Protein AF-X8CAK4-F1 (afdb_monomer_lite)

Radius of gyration: 17.24 Å; chains: 1; bounding box: 42×49×40 Å

Structure (mmCIF, N/CA/C/O backbone):
data_AF-X8CAK4-F1
#
_entry.id   AF-X8CAK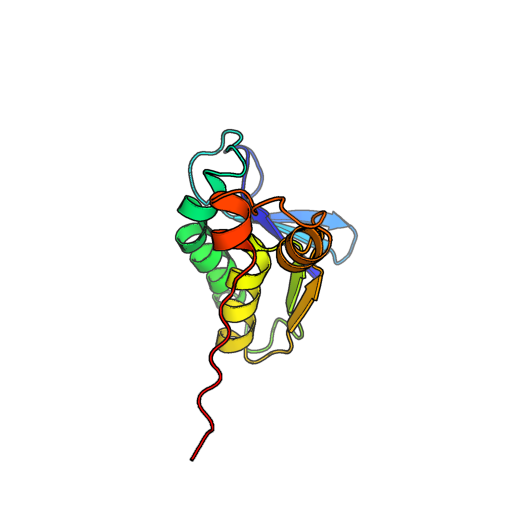4-F1
#
loop_
_atom_site.group_PDB
_atom_site.id
_atom_site.type_symbol
_atom_site.label_atom_id
_atom_site.label_alt_id
_atom_site.label_comp_id
_atom_site.label_asym_id
_atom_site.label_entity_id
_atom_site.label_seq_id
_atom_site.pdbx_PDB_ins_code
_atom_site.Cartn_x
_atom_site.Cartn_y
_atom_site.Cartn_z
_atom_site.occupancy
_atom_site.B_iso_or_equiv
_atom_site.auth_seq_id
_atom_site.auth_comp_id
_atom_site.auth_asym_id
_atom_site.auth_atom_id
_atom_site.pdbx_PDB_model_num
ATOM 1 N N . MET A 1 1 ? -14.508 0.802 0.600 1.00 91.38 1 MET A N 1
ATOM 2 C CA . MET A 1 1 ? -13.187 0.448 0.037 1.00 91.38 1 MET A CA 1
ATOM 3 C C . MET A 1 1 ? -12.231 1.605 0.253 1.00 91.38 1 MET A C 1
ATOM 5 O O . MET A 1 1 ? -12.597 2.745 -0.016 1.00 91.38 1 MET A O 1
ATOM 9 N N . GLU A 1 2 ? -11.021 1.321 0.722 1.00 95.31 2 GLU A N 1
ATOM 10 C CA . GLU A 1 2 ? -9.971 2.324 0.904 1.00 95.31 2 GLU A CA 1
ATOM 11 C C . GLU A 1 2 ? -8.709 1.884 0.159 1.00 95.31 2 GLU A C 1
ATOM 13 O O . GLU A 1 2 ? -8.301 0.727 0.236 1.00 95.31 2 GLU A O 1
ATOM 18 N N . ILE A 1 3 ? -8.135 2.799 -0.615 1.00 96.50 3 ILE A N 1
ATOM 19 C CA . ILE A 1 3 ? -6.966 2.585 -1.464 1.00 96.50 3 ILE A CA 1
ATOM 20 C C . ILE A 1 3 ? -5.807 3.354 -0.846 1.00 96.50 3 ILE A C 1
ATOM 22 O O . ILE A 1 3 ? -5.929 4.547 -0.591 1.00 96.50 3 ILE A O 1
ATOM 26 N N . PHE A 1 4 ? -4.670 2.696 -0.654 1.00 96.69 4 PHE A N 1
ATOM 27 C CA . PHE A 1 4 ? -3.468 3.332 -0.129 1.00 96.69 4 PHE A CA 1
ATOM 28 C C . PHE A 1 4 ? -2.477 3.592 -1.257 1.00 96.69 4 PHE A C 1
ATOM 30 O O . PHE A 1 4 ? -2.055 2.667 -1.953 1.00 96.69 4 PHE A O 1
ATOM 37 N N . THR A 1 5 ? -2.072 4.846 -1.408 1.00 94.75 5 THR A N 1
ATOM 38 C CA . THR A 1 5 ? -1.070 5.285 -2.384 1.00 94.75 5 THR A CA 1
ATOM 39 C C . THR A 1 5 ? -0.032 6.150 -1.698 1.00 94.75 5 THR A C 1
ATOM 41 O O . THR A 1 5 ? -0.289 6.752 -0.659 1.00 94.75 5 THR A O 1
ATOM 44 N N . ARG A 1 6 ? 1.178 6.202 -2.250 1.00 94.25 6 ARG A N 1
ATOM 45 C CA . ARG A 1 6 ? 2.191 7.148 -1.780 1.00 94.25 6 ARG A CA 1
ATOM 46 C C . ARG A 1 6 ? 1.765 8.560 -2.181 1.00 94.25 6 ARG A C 1
ATOM 48 O O . ARG A 1 6 ? 1.389 8.758 -3.332 1.00 94.25 6 ARG A O 1
ATOM 55 N N . ALA A 1 7 ? 1.857 9.516 -1.263 1.00 94.50 7 ALA A N 1
ATOM 56 C CA . ALA A 1 7 ? 1.663 10.925 -1.583 1.00 94.50 7 ALA A CA 1
ATOM 57 C C . ALA A 1 7 ? 2.746 11.400 -2.566 1.00 94.50 7 ALA A C 1
ATOM 59 O O . ALA A 1 7 ? 3.929 11.107 -2.368 1.00 94.50 7 ALA A O 1
ATOM 60 N N . THR A 1 8 ? 2.342 12.127 -3.609 1.00 91.38 8 THR A N 1
ATOM 61 C CA . THR A 1 8 ? 3.248 12.647 -4.653 1.00 91.38 8 THR A CA 1
ATOM 62 C C . THR A 1 8 ? 3.311 14.174 -4.695 1.00 91.38 8 THR A C 1
ATOM 64 O O . THR A 1 8 ? 4.134 14.758 -5.393 1.00 91.38 8 THR A O 1
ATOM 67 N N . ALA A 1 9 ? 2.462 14.845 -3.928 1.00 91.00 9 ALA A N 1
ATOM 68 C CA . ALA A 1 9 ? 2.549 16.269 -3.671 1.00 91.00 9 ALA A CA 1
ATOM 69 C C . ALA A 1 9 ? 2.203 16.546 -2.208 1.00 91.00 9 ALA A C 1
ATOM 71 O O . ALA A 1 9 ? 1.351 15.885 -1.619 1.00 91.00 9 ALA A O 1
ATOM 72 N N . SER A 1 10 ? 2.832 17.565 -1.620 1.00 90.69 10 SER A N 1
ATOM 73 C CA . SER A 1 10 ? 2.475 18.035 -0.274 1.00 90.69 10 SER A CA 1
ATOM 74 C C . SER A 1 10 ? 1.070 18.639 -0.216 1.00 90.69 10 SER A C 1
ATOM 76 O O . SER A 1 10 ? 0.469 18.696 0.852 1.00 90.69 10 SER A O 1
ATOM 78 N N . ALA A 1 11 ? 0.559 19.087 -1.363 1.00 92.25 11 ALA A N 1
ATOM 79 C CA . ALA A 1 11 ? -0.791 19.606 -1.519 1.00 92.25 11 ALA A CA 1
ATOM 80 C C . ALA A 1 11 ? -1.851 18.500 -1.672 1.00 92.25 11 ALA A C 1
ATOM 82 O O . ALA A 1 11 ? -3.042 18.809 -1.612 1.00 92.25 11 ALA A O 1
ATOM 83 N N . ASP A 1 12 ? -1.450 17.235 -1.870 1.00 90.12 12 ASP A N 1
ATOM 84 C CA . ASP A 1 12 ? -2.406 16.134 -1.973 1.00 90.12 12 ASP A CA 1
ATOM 85 C C . ASP A 1 12 ? -3.151 15.985 -0.637 1.00 90.12 12 ASP A C 1
ATOM 87 O O . ASP A 1 12 ? -2.519 15.909 0.424 1.00 90.12 12 ASP A O 1
ATOM 91 N N . PRO A 1 13 ? -4.493 15.903 -0.646 1.00 94.44 13 PRO A N 1
ATOM 92 C CA . PRO A 1 13 ? -5.234 15.678 0.583 1.00 94.44 13 PRO A CA 1
ATOM 93 C C . PRO A 1 13 ? -4.837 14.316 1.178 1.00 94.44 13 PRO A C 1
ATOM 95 O O . PRO A 1 13 ? -4.759 13.328 0.438 1.00 94.44 13 PRO A O 1
ATOM 98 N N . PRO A 1 14 ? -4.648 14.206 2.509 1.00 94.12 14 PRO A N 1
ATOM 99 C CA . PRO A 1 14 ? -4.315 12.932 3.148 1.00 94.12 14 PRO A CA 1
ATOM 100 C C . PRO A 1 14 ? -5.338 11.829 2.858 1.00 94.12 14 PRO A C 1
ATOM 102 O O . PRO A 1 14 ? -4.972 10.660 2.756 1.00 94.12 14 PRO A O 1
ATOM 105 N N . VAL A 1 15 ? -6.613 12.201 2.703 1.00 95.94 15 VAL A N 1
ATOM 106 C CA . VAL A 1 15 ? -7.701 11.317 2.275 1.00 95.94 15 VAL A CA 1
ATOM 107 C C . VAL A 1 15 ? -8.563 12.045 1.246 1.00 95.94 15 VAL A C 1
ATOM 109 O O . VAL A 1 15 ? -9.084 13.124 1.522 1.00 95.94 15 VAL A O 1
ATOM 112 N N . ALA A 1 16 ? -8.747 11.440 0.077 1.00 96.19 16 ALA A N 1
ATOM 113 C CA . ALA A 1 16 ? -9.631 11.909 -0.982 1.00 96.19 16 ALA A CA 1
ATOM 114 C C . ALA A 1 16 ? -10.787 10.926 -1.183 1.00 96.19 16 ALA A C 1
ATOM 116 O O . ALA A 1 16 ? -10.576 9.724 -1.335 1.00 96.19 16 ALA A O 1
ATOM 117 N N . ARG A 1 17 ? -12.022 11.427 -1.242 1.00 96.94 17 ARG A N 1
ATOM 118 C CA . ARG A 1 17 ? -13.164 10.630 -1.702 1.00 96.94 17 ARG A CA 1
ATOM 119 C C . ARG A 1 17 ? -13.234 10.715 -3.221 1.00 96.94 17 ARG A C 1
ATOM 121 O O . ARG A 1 17 ? -13.469 11.792 -3.754 1.00 96.94 17 ARG A O 1
ATOM 128 N N . VAL A 1 18 ? -13.055 9.584 -3.898 1.00 95.12 18 VAL A N 1
ATOM 129 C CA . VAL A 1 18 ? -13.042 9.524 -5.373 1.00 95.12 18 VAL A CA 1
ATOM 130 C C . VAL A 1 18 ? -14.352 8.998 -5.958 1.00 95.12 18 VAL A C 1
ATOM 132 O O . VAL A 1 18 ? -14.665 9.269 -7.111 1.00 95.12 18 VAL A O 1
ATOM 135 N N . ALA A 1 19 ? -15.139 8.278 -5.155 1.00 95.50 19 ALA A N 1
ATOM 136 C CA . ALA A 1 19 ? -16.486 7.822 -5.486 1.00 95.50 19 ALA A CA 1
ATOM 137 C C . ALA A 1 19 ? -17.274 7.523 -4.190 1.00 95.50 19 ALA A C 1
ATOM 139 O O . ALA A 1 19 ? -16.676 7.452 -3.105 1.00 95.50 19 ALA A O 1
ATOM 140 N N . PRO A 1 20 ? -18.605 7.330 -4.250 1.00 95.12 20 PRO A N 1
ATOM 141 C CA . PRO A 1 20 ? -19.372 6.831 -3.111 1.00 95.12 20 PRO A CA 1
ATOM 142 C C . PRO A 1 20 ? -18.752 5.542 -2.549 1.00 95.12 20 PRO A C 1
ATOM 144 O O . PRO A 1 20 ? -18.520 4.584 -3.278 1.00 95.12 20 PRO A O 1
ATOM 147 N N . GLY A 1 21 ? -18.420 5.539 -1.253 1.00 93.31 21 GLY A N 1
ATOM 148 C CA . GLY A 1 21 ? -17.786 4.392 -0.585 1.00 93.31 21 GLY A CA 1
ATOM 149 C C . GLY A 1 21 ? -16.319 4.102 -0.952 1.00 93.31 21 GLY A C 1
ATOM 150 O O . GLY A 1 21 ? -15.770 3.123 -0.438 1.00 93.31 21 GLY A O 1
ATOM 151 N N . VAL A 1 22 ? -15.672 4.928 -1.789 1.00 95.88 22 VAL A N 1
ATOM 152 C CA . VAL A 1 22 ? -14.264 4.761 -2.193 1.00 95.88 22 VAL A CA 1
ATOM 153 C C . VAL A 1 22 ? -13.418 5.937 -1.716 1.00 95.88 22 VAL A C 1
ATOM 155 O O . VAL A 1 22 ? -13.644 7.090 -2.099 1.00 95.88 22 VAL A O 1
ATOM 158 N N . LEU A 1 23 ? -12.423 5.623 -0.892 1.00 96.19 23 LEU A N 1
ATO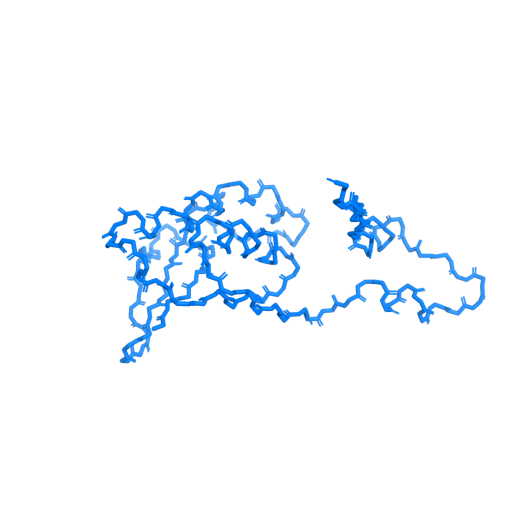M 159 C CA . LEU A 1 23 ? -11.442 6.570 -0.372 1.00 96.19 23 LEU A CA 1
ATOM 160 C C . LEU A 1 23 ? -10.054 6.239 -0.922 1.00 96.19 23 LEU A C 1
ATOM 162 O O . LEU A 1 23 ? -9.694 5.070 -1.030 1.00 96.19 23 LEU A O 1
ATOM 166 N N . VAL A 1 24 ? -9.272 7.264 -1.235 1.00 97.06 24 VAL A N 1
ATOM 167 C CA . VAL A 1 24 ? -7.838 7.167 -1.509 1.00 97.06 24 VAL A CA 1
ATOM 168 C C . VAL A 1 24 ? -7.109 7.857 -0.370 1.00 97.06 24 VAL A C 1
ATOM 170 O O . VAL A 1 24 ? -7.327 9.042 -0.129 1.00 97.06 24 VAL A O 1
ATOM 173 N N . ARG A 1 25 ? -6.250 7.127 0.332 1.00 96.38 25 ARG A N 1
ATOM 174 C CA . ARG A 1 25 ? -5.365 7.663 1.358 1.00 96.38 25 ARG A CA 1
ATOM 175 C C . ARG A 1 25 ? -3.969 7.857 0.785 1.00 96.38 25 ARG A C 1
ATOM 177 O O . ARG A 1 25 ? -3.295 6.887 0.436 1.00 96.38 25 ARG A O 1
ATOM 184 N N . ASN A 1 26 ? -3.530 9.110 0.765 1.00 96.12 26 ASN A N 1
ATOM 185 C CA . ASN A 1 26 ? -2.188 9.494 0.356 1.00 96.12 26 ASN A CA 1
ATOM 186 C C . ASN A 1 26 ? -1.249 9.401 1.560 1.00 96.12 26 ASN A C 1
ATOM 188 O O . ASN A 1 26 ? -1.232 10.252 2.448 1.00 96.12 26 ASN A O 1
ATOM 192 N N . VAL A 1 27 ? -0.477 8.322 1.607 1.00 95.69 27 VAL A N 1
ATOM 193 C CA . VAL A 1 27 ? 0.488 8.042 2.664 1.00 95.69 27 VAL A CA 1
ATOM 194 C C . VAL A 1 27 ? 1.787 8.783 2.377 1.00 95.69 27 VAL A C 1
ATOM 196 O O . VAL A 1 27 ? 2.447 8.544 1.364 1.00 95.69 27 VAL A O 1
ATOM 199 N N . VAL A 1 28 ? 2.186 9.651 3.303 1.00 95.12 28 VAL A N 1
ATOM 200 C CA . VAL A 1 28 ? 3.489 10.318 3.254 1.00 95.12 28 VAL A CA 1
ATOM 201 C C . VAL A 1 28 ? 4.586 9.281 3.498 1.00 95.12 28 VAL A C 1
ATOM 203 O O . VAL A 1 28 ? 4.738 8.763 4.603 1.00 95.12 28 VAL A O 1
ATOM 206 N N . ALA A 1 29 ? 5.341 8.965 2.447 1.00 93.88 29 ALA A N 1
ATOM 207 C CA . ALA A 1 29 ? 6.483 8.063 2.500 1.00 93.88 29 ALA A CA 1
ATOM 208 C C . ALA A 1 29 ? 7.559 8.550 1.523 1.00 93.88 29 ALA A C 1
ATOM 210 O O . ALA A 1 29 ? 7.419 8.414 0.302 1.00 93.88 29 ALA A O 1
ATOM 211 N N . GLY A 1 30 ? 8.614 9.138 2.083 1.00 91.44 30 GLY A N 1
ATOM 212 C CA . GLY A 1 30 ? 9.692 9.758 1.317 1.00 91.44 30 GLY A CA 1
ATOM 213 C C . GLY A 1 30 ? 9.357 11.154 0.780 1.00 91.44 30 GLY A C 1
ATOM 214 O O . GLY A 1 30 ? 8.350 11.742 1.180 1.00 91.44 30 GLY A O 1
ATOM 215 N N . PRO A 1 31 ? 10.210 11.695 -0.108 1.00 91.06 31 PRO A N 1
ATOM 216 C CA . PRO A 1 31 ? 10.015 13.012 -0.715 1.00 91.06 31 PRO A CA 1
ATOM 217 C C . PRO A 1 31 ? 8.786 13.018 -1.624 1.00 91.06 31 PRO A C 1
ATOM 219 O O . PRO A 1 31 ? 8.464 11.996 -2.217 1.00 91.06 31 PRO A O 1
ATOM 222 N N . PHE A 1 32 ? 8.099 14.150 -1.771 1.00 88.62 32 PHE A N 1
ATOM 223 C CA . PHE A 1 32 ? 6.878 14.205 -2.584 1.00 88.62 32 PHE A CA 1
ATOM 224 C C . PHE A 1 32 ? 7.146 14.003 -4.080 1.00 88.62 32 PHE A C 1
ATOM 226 O O . PHE A 1 32 ? 6.354 13.347 -4.744 1.00 88.62 32 PHE A O 1
ATOM 233 N N . GLU A 1 33 ? 8.285 14.457 -4.603 1.00 82.88 33 GLU A N 1
ATOM 234 C CA . GLU A 1 33 ? 8.629 14.275 -6.016 1.00 82.88 33 GLU A CA 1
ATOM 235 C C . GLU A 1 33 ? 8.578 12.815 -6.505 1.00 82.88 33 GLU A C 1
ATOM 237 O O . GLU A 1 33 ? 8.618 11.847 -5.737 1.00 82.88 33 GLU A O 1
ATOM 242 N N . GLY A 1 34 ? 8.458 12.655 -7.826 1.00 76.94 34 GLY A N 1
ATOM 243 C CA . GLY A 1 34 ? 8.474 11.348 -8.471 1.00 76.94 34 GLY A CA 1
ATOM 244 C C . GLY A 1 34 ? 9.777 10.609 -8.172 1.00 76.94 34 GLY A C 1
ATOM 245 O O . GLY A 1 34 ? 10.850 11.059 -8.557 1.00 76.94 34 GLY A O 1
ATOM 246 N N . LEU A 1 35 ? 9.668 9.462 -7.502 1.00 83.69 35 LEU A N 1
ATOM 247 C CA . LEU A 1 35 ? 10.786 8.551 -7.278 1.00 83.69 35 LEU A CA 1
ATOM 248 C C . LEU A 1 35 ? 10.929 7.600 -8.463 1.00 83.69 35 LEU A C 1
ATOM 250 O O . LEU A 1 35 ? 9.928 7.097 -8.986 1.00 83.69 35 LEU A O 1
ATOM 254 N N . ASP A 1 36 ? 12.170 7.287 -8.839 1.00 84.00 36 ASP A N 1
ATOM 255 C CA . ASP A 1 36 ? 12.409 6.174 -9.748 1.00 84.00 36 ASP A CA 1
ATOM 256 C C . ASP A 1 36 ? 11.948 4.864 -9.085 1.00 84.00 36 ASP A C 1
ATOM 258 O O . ASP A 1 36 ? 11.991 4.683 -7.862 1.00 84.00 36 ASP A O 1
ATOM 262 N N . LYS A 1 37 ? 11.507 3.904 -9.902 1.00 76.94 37 LYS A N 1
ATOM 263 C CA . LYS A 1 37 ? 11.069 2.583 -9.435 1.00 76.94 37 LYS A CA 1
ATOM 264 C C . LYS A 1 37 ? 12.116 1.853 -8.584 1.00 76.94 37 LYS A C 1
ATOM 266 O O . LYS A 1 37 ? 11.742 0.967 -7.815 1.00 76.94 37 LYS A O 1
ATOM 271 N N . TYR A 1 38 ? 13.400 2.168 -8.752 1.00 83.12 38 TYR A N 1
ATOM 272 C CA . TYR A 1 38 ? 14.496 1.597 -7.974 1.00 83.12 38 TYR A CA 1
ATOM 273 C C . TYR A 1 38 ? 14.671 2.251 -6.602 1.00 83.12 38 TYR A C 1
ATOM 275 O O . TYR A 1 38 ? 15.226 1.604 -5.715 1.00 83.12 38 TYR A O 1
ATOM 283 N N . ASP A 1 39 ? 14.143 3.459 -6.408 1.00 87.88 39 ASP A N 1
ATOM 284 C CA . ASP A 1 39 ? 14.204 4.193 -5.143 1.00 87.88 39 ASP A CA 1
ATOM 285 C C . ASP A 1 39 ? 12.965 3.947 -4.280 1.00 87.88 39 ASP A C 1
ATOM 287 O O . ASP A 1 39 ? 13.055 3.968 -3.055 1.00 87.88 39 ASP A O 1
ATOM 291 N N . LEU A 1 40 ? 11.823 3.595 -4.882 1.00 86.81 40 LEU A N 1
ATOM 292 C CA . LEU A 1 40 ? 10.604 3.207 -4.157 1.00 86.81 40 LEU A CA 1
ATOM 293 C C . LEU A 1 40 ? 10.809 2.196 -3.004 1.00 86.81 40 LEU A C 1
ATOM 295 O O . LEU A 1 40 ? 10.172 2.371 -1.963 1.00 86.81 40 LEU A O 1
ATOM 299 N N . PRO A 1 41 ? 11.678 1.165 -3.106 1.00 91.38 41 PRO A N 1
ATOM 300 C CA . PRO A 1 41 ? 11.883 0.208 -2.019 1.00 91.38 41 PRO A CA 1
ATOM 301 C C . PRO A 1 41 ? 12.425 0.859 -0.742 1.00 91.38 41 PRO A C 1
ATOM 303 O O . PRO A 1 41 ? 12.139 0.383 0.354 1.00 91.38 41 PRO A O 1
ATOM 306 N N . THR A 1 42 ? 13.165 1.966 -0.866 1.00 91.94 42 THR A N 1
ATOM 307 C CA . THR A 1 42 ? 13.712 2.708 0.284 1.00 91.94 42 THR A CA 1
ATOM 308 C C . THR A 1 42 ? 12.617 3.345 1.145 1.00 91.94 42 THR A C 1
ATOM 310 O O . THR A 1 42 ? 12.848 3.641 2.312 1.00 91.94 42 THR A O 1
ATOM 313 N N . GLN A 1 43 ? 11.404 3.487 0.601 1.00 94.25 43 GLN A N 1
ATOM 314 C CA . GLN A 1 43 ? 10.263 4.111 1.271 1.00 94.25 43 GLN A CA 1
ATOM 315 C C . GLN A 1 43 ? 9.286 3.099 1.887 1.00 94.25 43 GLN A C 1
ATOM 317 O O . GLN A 1 43 ? 8.303 3.499 2.512 1.00 94.25 43 GLN A O 1
ATOM 322 N N . LEU A 1 44 ? 9.545 1.791 1.752 1.00 93.38 44 LEU A N 1
ATOM 323 C CA . LEU A 1 44 ? 8.635 0.734 2.212 1.00 93.38 44 LEU A CA 1
ATOM 324 C C . LEU A 1 44 ? 8.316 0.815 3.704 1.00 93.38 44 LEU A C 1
ATOM 326 O O . LEU A 1 44 ? 7.158 0.654 4.075 1.00 93.38 44 LEU A O 1
ATOM 330 N N . CYS A 1 45 ? 9.309 1.085 4.555 1.00 94.94 45 CYS A N 1
ATOM 331 C CA . CYS A 1 45 ? 9.092 1.176 6.000 1.00 94.94 45 CYS A CA 1
ATOM 332 C C . CYS A 1 45 ? 8.141 2.327 6.355 1.00 94.94 45 CYS A C 1
ATOM 334 O O . CYS A 1 45 ? 7.190 2.130 7.110 1.00 94.94 45 CYS A O 1
ATOM 336 N N . ALA A 1 46 ? 8.367 3.512 5.779 1.00 95.31 46 ALA A N 1
ATOM 337 C CA . ALA A 1 46 ? 7.513 4.677 6.000 1.00 95.31 46 ALA A CA 1
ATOM 338 C C . ALA A 1 46 ? 6.092 4.432 5.473 1.00 95.31 46 ALA A C 1
ATOM 340 O O . ALA A 1 46 ? 5.111 4.708 6.164 1.00 95.31 46 ALA A O 1
ATOM 341 N N . PHE A 1 47 ? 5.981 3.836 4.284 1.00 96.19 47 PHE A N 1
ATOM 342 C CA . PHE A 1 47 ? 4.693 3.515 3.687 1.00 96.19 47 PHE A CA 1
ATOM 343 C C . PHE A 1 47 ? 3.920 2.476 4.509 1.00 96.19 47 PHE A C 1
ATOM 345 O O . PHE A 1 47 ? 2.757 2.702 4.836 1.00 96.19 47 PHE A O 1
ATOM 352 N N . ALA A 1 48 ? 4.566 1.381 4.922 1.00 95.94 48 ALA A N 1
ATOM 353 C CA . ALA A 1 48 ? 3.954 0.361 5.770 1.00 95.94 48 ALA A CA 1
ATOM 354 C C . ALA A 1 48 ? 3.470 0.948 7.101 1.00 95.94 48 ALA A C 1
ATOM 356 O O . ALA A 1 48 ? 2.333 0.705 7.500 1.00 95.94 48 ALA A O 1
ATOM 357 N N . ALA A 1 49 ? 4.286 1.780 7.754 1.00 95.25 49 ALA A N 1
ATOM 358 C CA . ALA A 1 49 ? 3.888 2.456 8.984 1.00 95.25 49 ALA A CA 1
ATOM 359 C C . ALA A 1 49 ? 2.655 3.351 8.779 1.00 95.25 49 ALA A C 1
ATOM 361 O O . ALA A 1 49 ? 1.790 3.409 9.649 1.00 95.25 49 ALA A O 1
ATOM 362 N N . GLY A 1 50 ? 2.555 4.040 7.640 1.00 94.94 50 GLY A N 1
ATOM 363 C CA . GLY A 1 50 ? 1.388 4.850 7.300 1.00 94.94 50 GLY A CA 1
ATOM 364 C C . GLY A 1 50 ? 0.125 4.025 7.046 1.00 94.94 50 GLY A C 1
ATOM 365 O O . GLY A 1 50 ? -0.936 4.386 7.548 1.00 94.94 50 GLY A O 1
ATOM 366 N N . VAL A 1 51 ? 0.244 2.899 6.335 1.00 95.56 51 VAL A N 1
ATOM 367 C CA . VAL A 1 51 ? -0.875 1.971 6.092 1.00 95.56 51 VAL A CA 1
ATOM 368 C C . VAL A 1 51 ? -1.383 1.385 7.408 1.00 95.56 51 VAL A C 1
ATOM 370 O O . VAL A 1 51 ? -2.566 1.503 7.713 1.00 95.56 51 VAL A O 1
ATOM 373 N N . LEU A 1 52 ? -0.494 0.822 8.233 1.00 94.25 52 LEU A N 1
ATOM 374 C CA . LEU A 1 52 ? -0.875 0.183 9.498 1.00 94.25 52 LEU A CA 1
ATOM 375 C C . LEU A 1 52 ? -1.525 1.159 10.490 1.00 94.25 52 LEU A C 1
ATOM 377 O O . LEU A 1 52 ? -2.346 0.750 11.308 1.00 94.25 52 LEU A O 1
ATOM 381 N N . ARG A 1 53 ? -1.200 2.454 10.399 1.00 92.56 53 ARG A N 1
ATOM 382 C CA . ARG A 1 53 ? -1.794 3.499 11.243 1.00 92.56 53 ARG A CA 1
ATOM 383 C C . ARG A 1 53 ? -3.262 3.784 10.908 1.00 92.56 53 ARG A C 1
ATOM 385 O O . ARG A 1 53 ? -3.953 4.349 11.746 1.00 92.56 53 ARG A O 1
ATOM 392 N N . ALA A 1 54 ? -3.745 3.419 9.719 1.00 89.75 54 ALA A N 1
ATOM 393 C CA . ALA A 1 54 ? -5.122 3.701 9.316 1.00 89.75 54 ALA A CA 1
ATOM 394 C C . ALA A 1 54 ? -6.148 2.871 10.104 1.00 89.75 54 ALA A C 1
ATOM 396 O O . ALA A 1 54 ? -7.149 3.420 10.567 1.00 89.75 54 ALA A O 1
ATOM 397 N N . GLU A 1 55 ? -5.872 1.586 10.347 1.00 88.75 55 GLU A N 1
ATOM 398 C CA . GLU A 1 55 ? -6.734 0.748 11.197 1.00 88.75 55 GLU A CA 1
ATOM 399 C C . GLU A 1 55 ? -6.764 1.270 12.638 1.00 88.75 55 GLU A C 1
ATOM 401 O O . GLU A 1 55 ? -7.816 1.283 13.253 1.00 88.75 55 GLU A O 1
ATOM 406 N N . ALA A 1 56 ? -5.652 1.815 13.145 1.00 86.44 56 ALA A N 1
ATOM 407 C CA . ALA A 1 56 ? -5.574 2.340 14.512 1.00 86.44 56 ALA A CA 1
ATOM 408 C C . ALA A 1 56 ? -6.532 3.515 14.803 1.00 86.44 56 ALA A C 1
ATOM 410 O O . ALA A 1 56 ? -6.687 3.896 15.959 1.00 86.44 56 ALA A O 1
ATOM 411 N N . SER A 1 57 ? -7.146 4.107 13.771 1.00 86.50 57 SER A N 1
ATOM 412 C CA . SER A 1 57 ? -8.197 5.127 13.915 1.00 86.50 57 SER A CA 1
ATOM 413 C C . SER A 1 57 ? -9.624 4.563 13.923 1.00 86.50 57 SER A C 1
ATOM 415 O O . SER A 1 57 ? -10.580 5.333 13.968 1.00 86.50 57 SER A O 1
ATOM 417 N N . HIS A 1 58 ? -9.768 3.239 13.886 1.00 88.62 58 HIS A N 1
ATOM 418 C CA . HIS A 1 58 ? -11.035 2.522 13.842 1.00 88.62 58 HIS A CA 1
ATOM 419 C C . HIS A 1 58 ? -11.054 1.395 14.882 1.00 88.62 58 HIS A C 1
ATOM 421 O O . HIS A 1 58 ? -10.024 1.026 15.448 1.00 88.62 58 HIS A O 1
ATOM 427 N N . GLU A 1 59 ? -12.239 0.835 15.114 1.00 87.19 59 GLU A N 1
ATOM 428 C CA . GLU A 1 59 ? -12.367 -0.389 15.900 1.00 87.19 59 GLU A CA 1
ATOM 429 C C . GLU A 1 59 ? -11.672 -1.569 15.196 1.00 87.19 59 GLU A C 1
ATOM 431 O O . GLU A 1 59 ? -11.624 -1.612 13.958 1.00 87.19 59 GLU A O 1
ATOM 436 N N . PRO A 1 60 ? -11.145 -2.547 15.957 1.00 86.06 60 PRO A N 1
ATOM 437 C CA . PRO A 1 60 ? -10.587 -3.767 15.385 1.00 86.06 60 PRO A CA 1
ATOM 438 C C . PRO A 1 60 ? -11.562 -4.444 14.412 1.00 86.06 60 PRO A C 1
ATOM 440 O O . PRO A 1 60 ? -12.758 -4.542 14.687 1.00 86.06 60 PRO A O 1
ATOM 443 N N . GLY A 1 61 ? -11.046 -4.937 13.283 1.00 87.31 61 GLY A N 1
ATOM 444 C CA . GLY A 1 61 ? -11.868 -5.578 12.249 1.00 87.31 61 GLY A CA 1
ATOM 445 C C . GLY A 1 61 ? -12.528 -4.608 11.264 1.00 87.31 61 GLY A C 1
ATOM 446 O O . GLY A 1 61 ? -13.412 -5.009 10.518 1.00 87.31 61 GLY A O 1
ATOM 447 N N . TYR A 1 62 ? -12.100 -3.342 11.225 1.00 93.56 62 TYR A N 1
ATOM 448 C CA . TYR A 1 62 ? -12.607 -2.358 10.260 1.00 93.56 62 TYR A CA 1
ATOM 449 C C . TYR A 1 62 ? -12.360 -2.736 8.788 1.00 93.56 62 TYR A C 1
ATOM 451 O O . TYR A 1 62 ? -13.130 -2.356 7.906 1.00 93.56 62 TYR A O 1
ATOM 459 N N . TYR A 1 63 ? -11.277 -3.464 8.511 1.00 94.94 63 TYR A N 1
ATOM 460 C CA . TYR A 1 63 ? -10.987 -3.996 7.183 1.00 94.94 63 TYR A CA 1
ATOM 461 C C . TYR A 1 63 ? -11.208 -5.505 7.176 1.00 94.94 63 TYR A C 1
ATOM 463 O O . TYR A 1 63 ? -10.645 -6.200 8.010 1.00 94.94 63 TYR A O 1
ATOM 471 N N . ASP A 1 64 ? -11.950 -6.012 6.192 1.00 95.56 64 ASP A N 1
ATOM 472 C CA . ASP A 1 64 ? -12.231 -7.451 6.072 1.00 95.56 64 ASP A CA 1
ATOM 473 C C . ASP A 1 64 ? -11.217 -8.202 5.194 1.00 95.56 64 ASP A C 1
ATOM 475 O O . ASP A 1 64 ? -11.124 -9.428 5.243 1.00 95.56 64 ASP A O 1
ATOM 479 N N . ILE A 1 65 ? -10.486 -7.486 4.331 1.00 96.69 65 ILE A N 1
ATOM 480 C CA . ILE A 1 65 ? -9.576 -8.069 3.337 1.00 96.69 65 ILE A CA 1
ATOM 481 C C . ILE A 1 65 ? -8.511 -7.064 2.892 1.00 96.69 65 ILE A C 1
ATOM 483 O O . ILE A 1 65 ? -8.779 -5.870 2.749 1.00 96.69 65 ILE A O 1
ATOM 487 N N . VAL A 1 66 ? -7.307 -7.557 2.595 1.00 97.56 66 VAL A N 1
ATOM 488 C CA . VAL A 1 66 ? -6.248 -6.781 1.938 1.00 97.56 66 VAL A CA 1
ATOM 489 C C . VAL A 1 66 ? -6.103 -7.236 0.491 1.00 97.56 66 VAL A C 1
ATOM 491 O O . VAL A 1 66 ? -5.801 -8.398 0.224 1.00 97.56 66 VAL A O 1
ATOM 494 N N . HIS A 1 67 ? -6.242 -6.310 -0.459 1.00 97.56 67 HIS A N 1
ATOM 495 C CA . HIS A 1 67 ? -5.893 -6.544 -1.863 1.00 97.56 67 HIS A CA 1
ATOM 496 C C . HIS A 1 67 ? -4.674 -5.702 -2.239 1.00 97.56 67 HIS A C 1
ATOM 498 O O . HIS A 1 67 ? -4.722 -4.475 -2.247 1.00 97.56 67 HIS A O 1
ATOM 504 N N . SER A 1 68 ? -3.554 -6.363 -2.526 1.00 95.62 68 SER A N 1
ATOM 505 C CA . SER A 1 68 ? -2.296 -5.704 -2.884 1.00 95.62 68 SER A CA 1
ATOM 506 C C . SER A 1 68 ? -1.961 -5.880 -4.364 1.00 95.62 68 SER A C 1
ATOM 508 O O . SER A 1 68 ? -2.095 -6.965 -4.929 1.00 95.62 68 SER A O 1
ATOM 510 N N . HIS A 1 69 ? -1.464 -4.810 -4.980 1.00 92.56 69 HIS A N 1
ATOM 511 C CA . HIS A 1 69 ? -1.055 -4.768 -6.383 1.00 92.56 69 HIS A CA 1
ATOM 512 C C . HIS A 1 69 ? 0.413 -4.388 -6.490 1.00 92.56 69 HIS A C 1
ATOM 514 O O . HIS A 1 69 ? 0.852 -3.484 -5.782 1.00 92.56 69 HIS A O 1
ATOM 520 N N . TYR A 1 70 ? 1.140 -5.010 -7.422 1.00 87.00 70 TYR A N 1
ATOM 521 C CA . TYR A 1 70 ? 2.577 -4.791 -7.629 1.00 87.00 70 TYR A CA 1
ATOM 522 C C . TYR A 1 70 ? 3.457 -5.314 -6.482 1.00 87.00 70 TYR A C 1
ATOM 524 O O . TYR A 1 70 ? 3.062 -5.388 -5.322 1.00 87.00 70 TYR A O 1
ATOM 532 N N . TRP A 1 71 ? 4.689 -5.693 -6.810 1.00 85.44 71 TRP A N 1
ATOM 533 C CA . TRP A 1 71 ? 5.543 -6.472 -5.909 1.00 85.44 71 TRP A CA 1
ATOM 534 C C . TRP A 1 71 ? 5.900 -5.745 -4.597 1.00 85.44 71 TRP A C 1
ATOM 536 O O . TRP A 1 71 ? 6.032 -6.398 -3.564 1.00 85.44 71 TRP A O 1
ATOM 546 N N . LEU A 1 72 ? 6.018 -4.409 -4.610 1.00 89.25 72 LEU A N 1
ATOM 547 C CA . LEU A 1 72 ? 6.287 -3.607 -3.406 1.00 89.25 72 LEU A CA 1
ATOM 548 C C . LEU A 1 72 ? 5.117 -3.657 -2.424 1.00 89.25 72 LEU A C 1
ATOM 550 O O . LEU A 1 72 ? 5.300 -3.976 -1.250 1.00 89.25 72 LEU A O 1
ATOM 554 N N . SER A 1 73 ? 3.906 -3.402 -2.918 1.00 91.06 73 SER A N 1
ATOM 555 C CA . SER A 1 73 ? 2.701 -3.430 -2.091 1.00 91.06 73 SER A CA 1
ATOM 556 C C . SER A 1 73 ? 2.385 -4.838 -1.600 1.00 91.06 73 SER A C 1
ATOM 558 O O . SER A 1 73 ? 1.697 -4.972 -0.600 1.00 91.06 73 SER A O 1
ATOM 560 N N . GLY A 1 74 ? 2.899 -5.888 -2.251 1.00 93.12 74 GLY A N 1
ATOM 561 C CA . GLY A 1 74 ? 2.822 -7.256 -1.736 1.00 93.12 74 GLY A CA 1
ATOM 562 C C . GLY A 1 74 ? 3.501 -7.418 -0.369 1.00 93.12 74 GLY A C 1
ATOM 563 O O . GLY A 1 74 ? 2.936 -8.057 0.513 1.00 93.12 74 GLY A O 1
ATOM 564 N N . GLN A 1 75 ? 4.664 -6.788 -0.151 1.00 93.94 75 GLN A N 1
ATOM 565 C CA . GLN A 1 75 ? 5.365 -6.841 1.145 1.00 93.94 75 GLN A CA 1
ATOM 566 C C . GLN A 1 75 ? 4.573 -6.123 2.242 1.00 93.94 75 GLN A C 1
ATOM 568 O O . GLN A 1 75 ? 4.434 -6.621 3.355 1.00 93.94 75 GLN A O 1
ATOM 573 N N . VAL A 1 76 ? 4.007 -4.966 1.905 1.00 96.25 76 VAL A N 1
ATOM 574 C CA . VAL A 1 76 ? 3.179 -4.171 2.820 1.00 96.25 76 VAL A CA 1
ATOM 575 C C . VAL A 1 76 ? 1.855 -4.881 3.099 1.00 96.25 76 VAL A C 1
ATOM 577 O O . VAL A 1 76 ? 1.414 -4.938 4.240 1.00 96.25 76 VAL A O 1
ATOM 580 N N . GLY A 1 77 ? 1.248 -5.474 2.070 1.00 95.88 77 GLY A N 1
ATOM 581 C CA . GLY A 1 77 ? 0.012 -6.239 2.178 1.00 95.88 77 GLY A CA 1
ATOM 582 C C . GLY A 1 77 ? 0.169 -7.480 3.051 1.00 95.88 77 GLY A C 1
ATOM 583 O O . GLY A 1 77 ? -0.741 -7.798 3.804 1.00 95.88 77 GLY A O 1
ATOM 584 N N . TRP A 1 78 ? 1.332 -8.136 3.018 1.00 95.31 78 TRP A N 1
ATOM 585 C CA . TRP A 1 78 ? 1.659 -9.233 3.932 1.00 95.31 78 TRP A CA 1
ATOM 586 C C . TRP 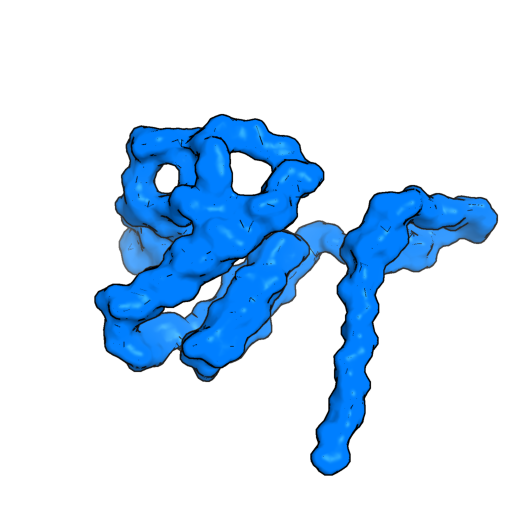A 1 78 ? 1.737 -8.771 5.395 1.00 95.31 78 TRP A C 1
ATOM 588 O O . TRP A 1 78 ? 1.145 -9.404 6.264 1.00 95.31 78 TRP A O 1
ATOM 598 N N . LEU A 1 79 ? 2.379 -7.629 5.663 1.00 95.50 79 LEU A N 1
ATOM 599 C CA . LEU A 1 79 ? 2.412 -7.044 7.010 1.00 95.50 79 LEU A CA 1
ATOM 600 C C . LEU A 1 79 ? 1.011 -6.652 7.501 1.00 95.50 79 LEU A C 1
ATOM 602 O O . LEU A 1 79 ? 0.660 -6.917 8.647 1.00 95.50 79 LEU A O 1
ATOM 606 N N . ALA A 1 80 ? 0.207 -6.035 6.633 1.00 95.69 80 ALA A N 1
ATOM 607 C CA . ALA A 1 80 ? -1.161 -5.633 6.945 1.00 95.69 80 ALA A CA 1
ATOM 608 C C . ALA A 1 80 ? -2.063 -6.843 7.222 1.00 95.69 80 ALA A C 1
ATOM 610 O O . ALA A 1 80 ? -2.797 -6.838 8.203 1.00 95.69 80 ALA A O 1
ATOM 611 N N . ARG A 1 81 ? -1.944 -7.906 6.417 1.00 95.88 81 ARG A N 1
ATOM 612 C CA . ARG A 1 81 ? -2.630 -9.190 6.618 1.00 95.88 81 ARG A CA 1
ATOM 613 C C . ARG A 1 81 ? -2.409 -9.729 8.028 1.00 95.88 81 ARG A C 1
ATOM 615 O O . ARG A 1 81 ? -3.369 -10.047 8.720 1.00 95.88 81 ARG A O 1
ATOM 622 N N . ASP A 1 82 ? -1.149 -9.812 8.445 1.00 94.56 82 ASP A N 1
ATOM 623 C CA . ASP A 1 82 ? -0.788 -10.381 9.742 1.00 94.56 82 ASP A CA 1
ATOM 624 C C . ASP A 1 82 ? -1.211 -9.460 10.894 1.00 94.56 82 ASP A C 1
ATOM 626 O O . ASP A 1 82 ? -1.704 -9.934 11.915 1.00 94.56 82 ASP A O 1
ATOM 630 N N . ARG A 1 83 ? -1.077 -8.136 10.732 1.00 93.56 83 ARG A N 1
ATOM 631 C CA . ARG A 1 83 ? -1.442 -7.169 11.777 1.00 93.56 83 ARG A CA 1
ATOM 632 C C . ARG A 1 83 ? -2.954 -6.997 11.945 1.00 93.56 83 ARG A C 1
ATOM 634 O O . ARG A 1 83 ? -3.390 -6.742 13.065 1.00 93.56 83 ARG A O 1
ATOM 641 N N . TRP A 1 84 ? -3.730 -7.096 10.872 1.00 94.75 84 TRP A N 1
ATOM 642 C CA . TRP A 1 84 ? -5.190 -6.933 10.897 1.00 94.75 84 TRP A CA 1
ATOM 643 C C . TRP A 1 84 ? -5.936 -8.271 10.964 1.00 94.75 84 TRP A C 1
ATOM 645 O O . TRP A 1 84 ? -7.152 -8.279 11.091 1.00 94.75 84 TRP A O 1
ATOM 655 N N . ALA A 1 85 ? -5.216 -9.398 10.905 1.00 94.75 85 ALA A N 1
ATOM 656 C CA . ALA A 1 85 ? -5.761 -10.756 10.960 1.00 94.75 85 ALA A CA 1
ATOM 657 C C . ALA A 1 85 ? -6.830 -11.048 9.885 1.00 94.75 85 ALA A C 1
ATOM 659 O O . ALA A 1 85 ? -7.823 -11.727 10.142 1.00 94.75 85 ALA A O 1
ATOM 660 N N . VAL A 1 86 ? -6.606 -10.562 8.660 1.00 96.25 86 VAL A N 1
ATOM 661 C CA . VAL A 1 86 ? -7.551 -10.669 7.529 1.00 96.25 86 VAL A CA 1
ATOM 662 C C . VAL A 1 86 ? -6.911 -11.372 6.332 1.00 96.25 86 VAL A C 1
ATOM 664 O O . VAL A 1 86 ? -5.687 -11.413 6.245 1.00 96.25 86 VAL A O 1
ATOM 667 N N . PRO A 1 87 ? -7.673 -11.918 5.369 1.00 97.62 87 PRO A N 1
ATOM 668 C CA . PRO A 1 87 ? -7.106 -12.522 4.163 1.00 97.62 87 PRO A CA 1
ATOM 669 C C . PRO A 1 87 ? -6.344 -11.524 3.271 1.00 97.62 87 PRO A C 1
ATOM 671 O O . PRO A 1 87 ? -6.658 -10.334 3.221 1.00 97.62 87 PRO A O 1
ATOM 674 N N . LEU A 1 88 ? -5.371 -12.036 2.504 1.00 96.94 88 LEU A N 1
ATOM 675 C CA . LEU A 1 88 ? -4.609 -11.281 1.500 1.00 96.94 88 LEU A CA 1
ATOM 676 C C . LEU A 1 88 ? -4.844 -11.844 0.099 1.00 96.94 88 LEU A C 1
ATOM 678 O O . LEU A 1 88 ? -4.522 -13.001 -0.170 1.00 96.94 88 LEU A O 1
ATOM 682 N N . VAL A 1 89 ? -5.290 -10.986 -0.814 1.00 97.25 89 VAL A N 1
ATOM 683 C CA . VAL A 1 89 ? -5.259 -11.219 -2.260 1.00 97.25 89 VAL A CA 1
ATOM 684 C C . VAL A 1 89 ? -4.125 -10.386 -2.846 1.00 97.25 89 VAL A C 1
ATOM 686 O O . VAL A 1 89 ? -4.016 -9.188 -2.586 1.00 97.25 89 VAL A O 1
ATOM 689 N N . HIS A 1 90 ? -3.251 -11.008 -3.633 1.00 94.88 90 HIS A N 1
ATOM 690 C CA . HIS A 1 90 ? -2.146 -10.311 -4.285 1.00 94.88 90 HIS A CA 1
ATOM 691 C C . HIS A 1 90 ? -2.213 -10.463 -5.803 1.00 94.88 90 HIS A C 1
ATOM 693 O O . HIS A 1 90 ? -2.285 -11.575 -6.321 1.00 94.88 90 HIS A O 1
ATOM 699 N N . THR A 1 91 ? -2.126 -9.345 -6.521 1.00 91.06 91 THR A N 1
ATOM 700 C CA . THR A 1 91 ? -2.052 -9.310 -7.984 1.00 91.06 91 THR A CA 1
ATOM 701 C C . THR A 1 91 ? -0.680 -8.795 -8.426 1.00 91.06 91 THR A C 1
ATOM 703 O O . THR A 1 91 ? -0.370 -7.603 -8.336 1.00 91.06 91 THR A O 1
ATOM 706 N N . ALA A 1 92 ? 0.158 -9.700 -8.938 1.00 86.25 92 ALA A N 1
ATOM 707 C CA . ALA A 1 92 ? 1.466 -9.359 -9.490 1.00 86.25 92 ALA A CA 1
ATOM 708 C C . ALA A 1 92 ? 1.348 -8.927 -10.964 1.00 86.25 92 ALA A C 1
ATOM 710 O O . ALA A 1 92 ? 0.881 -9.693 -11.799 1.00 86.25 92 ALA A O 1
ATOM 711 N N . HIS A 1 93 ? 1.822 -7.723 -11.308 1.00 76.44 93 HIS A N 1
ATOM 712 C CA . HIS A 1 93 ? 1.779 -7.222 -12.695 1.00 76.44 93 HIS A CA 1
ATOM 713 C C . HIS A 1 93 ? 2.871 -7.810 -13.600 1.00 76.44 93 HIS A C 1
ATOM 715 O O . HIS A 1 93 ? 2.695 -7.908 -14.809 1.00 76.44 93 HIS A O 1
ATOM 721 N N . THR A 1 94 ? 4.000 -8.225 -13.024 1.00 66.12 94 THR A N 1
ATOM 722 C CA . THR A 1 94 ? 5.052 -8.973 -13.723 1.00 66.12 94 THR A CA 1
ATOM 723 C C . THR A 1 94 ? 5.778 -9.871 -12.735 1.00 66.12 94 THR A C 1
ATOM 725 O O . THR A 1 94 ? 6.207 -9.399 -11.683 1.00 66.12 94 THR A O 1
ATOM 728 N N . LEU A 1 95 ? 5.986 -11.134 -13.101 1.00 70.19 95 LEU A N 1
ATOM 729 C CA . LEU A 1 95 ? 6.772 -12.086 -12.319 1.00 70.19 95 LEU A CA 1
ATOM 730 C C . LEU A 1 95 ? 8.173 -12.201 -12.926 1.00 70.19 95 LEU A C 1
ATOM 732 O O . LEU A 1 95 ? 8.361 -12.797 -13.986 1.00 70.19 95 LEU A O 1
ATOM 736 N N . ALA A 1 96 ? 9.173 -11.624 -12.255 1.00 63.41 96 ALA A N 1
ATOM 737 C CA . ALA A 1 96 ? 10.568 -11.705 -12.691 1.00 63.41 96 ALA A CA 1
ATOM 738 C C . ALA A 1 96 ? 11.054 -13.163 -12.803 1.00 63.41 96 ALA A C 1
ATOM 740 O O . ALA A 1 96 ? 11.814 -13.476 -13.712 1.00 63.41 96 ALA A O 1
ATOM 741 N N . ALA A 1 97 ? 10.552 -14.066 -11.953 1.00 58.22 97 ALA A N 1
ATOM 742 C CA . ALA A 1 97 ? 10.811 -15.503 -12.048 1.00 58.22 97 ALA A CA 1
ATOM 743 C C . ALA A 1 97 ? 10.346 -16.103 -13.386 1.00 58.22 97 ALA A C 1
ATOM 745 O O . ALA A 1 97 ? 11.106 -16.829 -14.016 1.00 58.22 97 ALA A O 1
ATOM 746 N N . VAL A 1 98 ? 9.151 -15.738 -13.865 1.00 65.69 98 VAL A N 1
ATOM 747 C CA . VAL A 1 98 ? 8.627 -16.190 -15.167 1.00 65.69 98 VAL A CA 1
ATOM 748 C C . VAL A 1 98 ? 9.471 -15.629 -16.310 1.00 65.69 98 VAL A C 1
ATOM 750 O O . VAL A 1 98 ? 9.840 -16.361 -17.221 1.00 65.69 98 VAL A O 1
ATOM 753 N N . LYS A 1 99 ? 9.863 -14.351 -16.230 1.00 58.62 99 LYS A N 1
ATOM 754 C CA . LYS A 1 99 ? 10.774 -13.746 -17.217 1.00 58.62 99 LYS A CA 1
ATOM 755 C C . LYS A 1 99 ? 12.141 -14.429 -17.243 1.00 58.62 99 LYS A C 1
ATOM 757 O O . LYS A 1 99 ? 12.708 -14.588 -18.314 1.00 58.62 99 LYS A O 1
ATOM 762 N N . ASN A 1 100 ? 12.658 -14.827 -16.081 1.00 60.88 100 ASN A N 1
ATOM 763 C CA . ASN A 1 100 ? 13.931 -15.536 -15.971 1.00 60.88 100 ASN A CA 1
ATOM 764 C C . ASN A 1 100 ? 13.834 -16.974 -16.497 1.00 60.88 100 ASN A C 1
ATOM 766 O O . ASN A 1 100 ? 14.783 -17.450 -17.106 1.00 60.88 100 ASN A O 1
ATOM 770 N N . ALA A 1 101 ? 12.709 -17.655 -16.266 1.00 59.81 101 ALA A N 1
ATOM 771 C CA . ALA A 1 101 ? 12.470 -19.013 -16.752 1.00 59.81 101 ALA A CA 1
ATOM 772 C C . ALA A 1 101 ? 12.260 -19.068 -18.275 1.00 59.81 101 ALA A C 1
ATOM 774 O O . ALA A 1 101 ? 12.562 -20.079 -18.894 1.00 59.81 101 ALA A O 1
ATOM 775 N N . ALA A 1 102 ? 11.782 -17.977 -18.877 1.00 68.50 102 ALA A N 1
ATOM 776 C CA . ALA A 1 102 ? 11.597 -17.839 -20.321 1.00 68.50 102 ALA A CA 1
ATOM 777 C C . ALA A 1 102 ? 12.853 -17.339 -21.071 1.00 68.50 102 ALA A C 1
ATOM 779 O O . ALA A 1 102 ? 12.756 -16.954 -22.237 1.00 68.50 102 ALA A O 1
ATOM 780 N N . LEU A 1 103 ? 14.022 -17.281 -20.421 1.00 70.06 103 LEU A N 1
ATOM 781 C CA . LEU A 1 103 ? 15.268 -16.892 -21.087 1.00 70.06 103 LEU A CA 1
ATOM 782 C C . LEU A 1 103 ? 15.736 -17.996 -22.043 1.00 70.06 103 LEU A C 1
ATOM 784 O O . LEU A 1 103 ? 15.706 -19.174 -21.700 1.00 70.06 103 LEU A O 1
ATOM 788 N N . ALA A 1 104 ? 16.208 -17.596 -23.226 1.00 69.69 104 ALA A N 1
ATOM 789 C CA . ALA A 1 104 ? 16.806 -18.514 -24.188 1.00 69.69 104 ALA A CA 1
ATOM 790 C C . ALA A 1 104 ? 18.041 -19.208 -23.592 1.00 69.69 104 ALA A C 1
ATOM 792 O O . ALA A 1 104 ? 18.800 -18.601 -22.827 1.00 69.69 104 ALA A O 1
ATOM 793 N N . GLU A 1 105 ? 18.254 -20.466 -23.972 1.00 56.72 105 GLU A N 1
ATOM 794 C CA . GLU A 1 105 ? 19.356 -21.292 -23.484 1.00 56.72 105 GLU A CA 1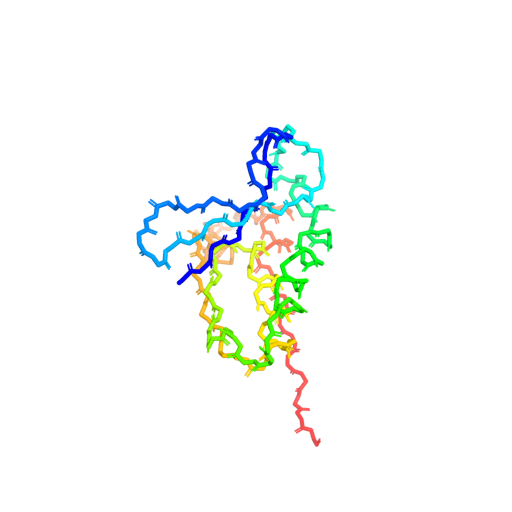
ATOM 795 C C . GLU A 1 105 ? 20.708 -20.585 -23.708 1.00 56.72 105 GLU A C 1
ATOM 797 O O . GLU A 1 105 ? 20.998 -20.074 -24.788 1.00 56.72 105 GLU A O 1
ATOM 802 N N . GLY A 1 106 ? 21.503 -20.450 -22.641 1.00 65.12 106 GLY A N 1
ATOM 803 C CA . GLY A 1 106 ? 22.758 -19.680 -22.638 1.00 65.12 106 GLY A CA 1
ATOM 804 C C . GLY A 1 106 ? 22.636 -18.205 -22.218 1.00 65.12 106 GLY A C 1
ATOM 805 O O . GLY A 1 106 ? 23.648 -17.575 -21.900 1.00 65.12 106 GLY A O 1
ATOM 806 N N . THR A 1 107 ? 21.422 -17.653 -22.116 1.00 54.91 107 THR A N 1
ATOM 807 C CA . THR A 1 107 ? 21.201 -16.272 -21.657 1.00 54.91 107 THR A CA 1
ATOM 808 C C . THR A 1 107 ? 21.114 -16.216 -20.135 1.00 54.91 107 THR A C 1
ATOM 810 O O . THR A 1 107 ? 20.200 -16.764 -19.521 1.00 54.91 107 THR A O 1
ATOM 813 N N . ARG A 1 108 ? 22.057 -15.522 -19.489 1.00 60.16 108 ARG A N 1
ATOM 814 C CA . ARG A 1 108 ? 22.028 -15.357 -18.029 1.00 60.16 108 ARG A CA 1
ATOM 815 C C . ARG A 1 108 ? 21.015 -14.280 -17.629 1.00 60.16 108 ARG A C 1
ATOM 817 O O . ARG A 1 108 ? 21.010 -13.208 -18.240 1.00 60.16 108 ARG A O 1
ATOM 824 N N . PRO A 1 109 ? 20.221 -14.495 -16.563 1.00 59.97 109 PRO A N 1
ATOM 825 C CA . PRO A 1 109 ? 19.395 -13.439 -16.001 1.00 59.97 109 PRO A CA 1
ATOM 826 C C . PRO A 1 109 ? 20.262 -12.232 -15.654 1.00 59.97 109 PRO A C 1
ATOM 828 O O . PRO A 1 109 ? 21.363 -12.378 -15.111 1.00 59.97 109 PRO A O 1
ATOM 831 N N . SER A 1 110 ? 19.760 -11.023 -15.908 1.00 56.69 110 SER A N 1
ATOM 832 C CA . SER A 1 110 ? 20.438 -9.836 -15.392 1.00 56.69 110 SER A CA 1
ATOM 833 C C . SER A 1 110 ? 20.556 -9.952 -13.866 1.00 56.69 110 SER A C 1
ATOM 835 O O . SER A 1 110 ? 19.627 -10.415 -13.196 1.00 56.69 110 SER A O 1
ATOM 837 N N . ARG A 1 111 ? 21.685 -9.503 -13.292 1.00 53.62 111 ARG A N 1
ATOM 838 C CA . ARG A 1 111 ? 21.939 -9.531 -11.831 1.00 53.62 111 ARG A CA 1
ATOM 839 C C . ARG A 1 111 ? 20.757 -8.999 -11.006 1.00 53.62 111 ARG A C 1
ATOM 841 O O . ARG A 1 111 ? 20.530 -9.436 -9.882 1.00 53.62 111 ARG A O 1
ATOM 848 N N . ARG A 1 112 ? 19.996 -8.065 -11.582 1.00 52.56 112 ARG A N 1
ATOM 849 C CA . ARG A 1 112 ? 18.788 -7.473 -11.005 1.00 52.56 112 ARG A CA 1
ATOM 850 C C . ARG A 1 112 ? 17.591 -8.429 -11.061 1.00 52.56 112 ARG A C 1
ATOM 852 O O . ARG A 1 112 ? 16.993 -8.685 -10.024 1.00 52.56 112 ARG A O 1
ATOM 859 N N . CYS A 1 113 ? 17.269 -9.016 -12.211 1.00 48.69 113 CYS A N 1
ATOM 860 C CA . CYS A 1 113 ? 16.122 -9.926 -12.329 1.00 48.69 113 CYS A CA 1
ATOM 861 C C . CYS A 1 113 ? 16.280 -11.194 -11.466 1.00 48.69 113 CYS A C 1
ATOM 863 O O . CYS A 1 113 ? 15.291 -11.715 -10.958 1.00 48.69 113 CYS A O 1
ATOM 865 N N . ALA A 1 114 ? 17.516 -11.649 -11.226 1.00 50.53 114 ALA A N 1
ATOM 866 C CA . ALA A 1 114 ? 17.800 -12.740 -10.291 1.00 50.53 114 ALA A CA 1
ATOM 867 C C . ALA A 1 114 ? 17.483 -12.368 -8.828 1.00 50.53 114 ALA A C 1
ATOM 869 O O . ALA A 1 114 ? 16.8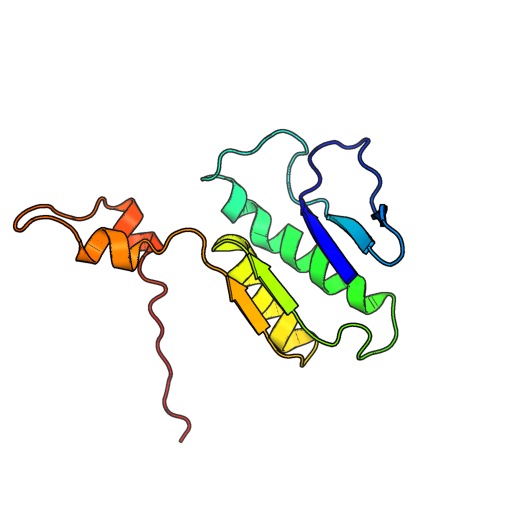11 -13.127 -8.137 1.00 50.53 114 ALA A O 1
ATOM 870 N N . ARG A 1 115 ? 17.909 -11.180 -8.367 1.00 42.91 115 ARG A N 1
ATOM 871 C CA . ARG A 1 115 ? 17.697 -10.717 -6.981 1.00 42.91 115 ARG A CA 1
ATOM 872 C C . ARG A 1 115 ? 16.222 -10.440 -6.663 1.00 42.91 115 ARG A C 1
ATOM 874 O O . ARG A 1 115 ? 15.794 -10.704 -5.548 1.00 42.91 115 ARG A O 1
ATOM 881 N N . TRP A 1 116 ? 15.459 -9.927 -7.630 1.00 46.09 116 TRP A N 1
ATOM 882 C CA . TRP A 1 116 ? 14.045 -9.563 -7.447 1.00 46.09 116 TRP A CA 1
ATOM 883 C C . TRP A 1 116 ? 13.061 -10.671 -7.866 1.00 46.09 116 TRP A C 1
ATOM 885 O O . TRP A 1 116 ? 11.893 -10.621 -7.498 1.00 46.09 116 TRP A O 1
ATOM 895 N N . GLY A 1 117 ? 13.513 -11.672 -8.634 1.00 38.91 117 GLY A N 1
ATOM 896 C CA . GLY A 1 117 ? 12.725 -12.854 -9.006 1.00 38.91 117 GLY A CA 1
ATOM 897 C C . GLY A 1 117 ? 12.723 -13.955 -7.950 1.00 38.91 117 GLY A C 1
ATOM 898 O O . GLY A 1 117 ? 11.817 -14.782 -7.946 1.00 38.91 117 GLY A O 1
ATOM 899 N N . SER A 1 118 ? 13.692 -13.951 -7.033 1.00 38.66 118 SER A N 1
ATOM 900 C CA . SER A 1 118 ? 13.688 -14.820 -5.863 1.00 38.66 118 SER A CA 1
ATOM 901 C C . SER A 1 118 ? 13.270 -14.034 -4.621 1.00 38.66 118 SER A C 1
ATOM 903 O O . SER A 1 118 ? 14.100 -13.684 -3.781 1.00 38.66 118 SER A O 1
ATOM 905 N N . SER A 1 119 ? 11.969 -13.847 -4.419 1.00 39.22 119 SER A N 1
ATOM 906 C CA . SER A 1 119 ? 11.468 -14.050 -3.060 1.00 39.22 119 SER A CA 1
ATOM 907 C C . SER A 1 119 ? 11.770 -15.517 -2.759 1.00 39.22 119 SER A C 1
ATOM 909 O O . SER A 1 119 ? 11.041 -16.404 -3.186 1.00 39.22 119 SER A O 1
ATOM 911 N N . ARG A 1 120 ? 12.946 -15.815 -2.199 1.00 27.42 120 ARG A N 1
ATOM 912 C CA . ARG A 1 120 ? 13.284 -17.174 -1.783 1.00 27.42 120 ARG A CA 1
ATOM 913 C C . ARG A 1 120 ? 12.385 -17.476 -0.591 1.00 27.42 120 ARG A C 1
ATOM 915 O O . ARG A 1 120 ? 12.682 -17.077 0.528 1.00 27.42 120 ARG A O 1
ATOM 922 N N . TRP A 1 121 ? 11.265 -18.128 -0.868 1.00 31.69 121 TRP A N 1
ATOM 923 C CA . TRP A 1 121 ? 10.366 -18.673 0.134 1.00 31.69 121 TRP A CA 1
ATOM 924 C C . TRP A 1 121 ? 11.063 -19.875 0.775 1.00 31.69 121 TRP A C 1
ATOM 926 O O . TRP A 1 121 ? 11.359 -20.860 0.105 1.00 31.69 121 TRP A O 1
ATOM 936 N N . SER A 1 122 ? 11.375 -19.763 2.062 1.00 27.69 122 SER A N 1
ATOM 937 C CA . SER A 1 122 ? 11.664 -20.905 2.924 1.00 27.69 122 SER A CA 1
ATOM 938 C C . SER A 1 122 ? 10.496 -21.011 3.890 1.00 27.69 122 SER A C 1
ATOM 940 O O . SER A 1 122 ? 10.388 -20.219 4.825 1.00 27.69 122 SER A O 1
ATOM 942 N N . THR A 1 123 ? 9.584 -21.944 3.641 1.00 35.91 123 THR A N 1
ATOM 943 C CA . THR A 1 123 ? 8.676 -22.417 4.683 1.00 35.91 123 THR A CA 1
ATOM 944 C C . THR A 1 123 ? 9.468 -23.400 5.535 1.00 35.91 123 THR A C 1
ATOM 946 O O . THR A 1 123 ? 9.830 -24.477 5.059 1.00 35.91 123 THR A O 1
ATOM 949 N N . ARG A 1 124 ? 9.766 -23.042 6.789 1.00 29.42 124 ARG A N 1
ATOM 950 C CA . ARG A 1 124 ? 10.105 -24.066 7.785 1.00 29.42 124 ARG A CA 1
ATOM 951 C C . ARG A 1 124 ? 8.868 -24.958 7.960 1.00 29.42 124 ARG A C 1
ATOM 953 O O . ARG A 1 124 ? 7.779 -24.397 8.089 1.00 29.42 124 ARG A O 1
ATOM 960 N N . PRO A 1 125 ? 8.993 -26.295 7.969 1.00 41.25 125 PRO A N 1
ATOM 961 C CA . PRO A 1 125 ? 7.901 -27.130 8.439 1.00 41.25 125 PRO A CA 1
ATOM 962 C C . PRO A 1 125 ? 7.665 -26.800 9.915 1.00 41.25 125 PRO A C 1
ATOM 964 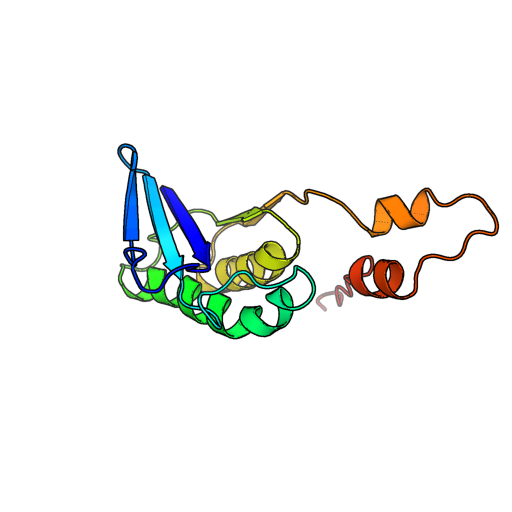O O . PRO A 1 125 ? 8.611 -26.725 10.702 1.00 41.25 125 PRO A O 1
ATOM 967 N N . THR A 1 126 ? 6.413 -26.544 10.272 1.00 52.88 126 THR A N 1
ATOM 968 C CA . THR A 1 126 ? 5.970 -26.544 11.665 1.00 52.88 126 THR A CA 1
ATOM 969 C C . THR A 1 126 ? 6.128 -27.968 12.183 1.00 52.88 126 THR A C 1
ATOM 971 O O . THR A 1 126 ? 5.450 -28.870 11.689 1.00 52.88 126 THR A O 1
ATOM 974 N N . GLY A 1 127 ? 7.078 -28.163 13.095 1.00 45.12 127 GLY A N 1
ATOM 975 C CA . GLY A 1 127 ? 7.081 -29.292 14.022 1.00 45.12 127 GLY A CA 1
ATOM 976 C C . GLY A 1 127 ? 6.317 -28.917 15.277 1.00 45.12 127 GLY A C 1
ATOM 977 O O . GLY A 1 127 ? 6.301 -27.702 15.589 1.00 45.12 127 GLY A O 1
#

InterPro domains:
  IPR028098 Glycosyltransferase subfamily 4-like, N-terminal domain [PF13579] (2-117)

pLDDT: mean 81.59, std 19.5, range [27.42, 97.62]

Organism: NCBI:txid1299331

Secondary structure (DSSP, 8-state):
-EEEEE---TTS-SEEEEETTEEEEEE--S-SSPPPTTTGGGGHHHHHHHHHHHHTTS-TT--S-EEEESHHHHHHHHHHHHHHT--EEEE-S--HHHHHHTPPTTPPPPHHHHHHH----------

Sequence (127 aa):
MEIFTRATASADPPVARVAPGVLVRNVVAGPFEGLDKYDLPTQLCAFAAGVLRAEASHEPGYYDIVHSHYWLSGQVGWLARDRWAVPLVHTAHTLAAVKNAALAEGTRPSRRCARWGSSRWSTRPTG

Foldseek 3Di:
DEAEDAAQDPPDDQWDDPDVVYIYGHQHFDDNHDDDPVCVLVRLVSSLVRVLVVCVVDDQPPDAEAEAEAPSSVVSQVVNCVSNVHYYHYDHPDQLLVVQVPDDPPDHRDPVSVVSNDPPDDDDPDD